Protein AF-A0A538BS92-F1 (afdb_monomer_lite)

pLDDT: mean 91.62, std 6.23, range [68.62, 98.0]

Secondary structure (DSSP, 8-state):
-GGGGEEEE--GGG-EEEEEEEEEETTTTEEEEEEEEE--EEESS---S---

Sequence (52 aa):
QFWGSLDAVAGPQAWVLSGLTNCGKGQPGQSAHVSHGAAPARFRDVQVGVRA

Radius of gyration: 15.21 Å; chains: 1; bounding box: 34×25×36 Å

Foldseek 3Di:
DFVVQWDDFDDPVQKDKDWDAFDWDDVVIDGHTDIDIGTDTDGPPDDDDDDD

Structure (mmCIF, N/CA/C/O backbone):
data_AF-A0A538BS92-F1
#
_entry.id   AF-A0A538BS92-F1
#
loop_
_atom_site.group_PDB
_atom_site.id
_atom_site.type_symbol
_atom_site.label_atom_id
_atom_site.label_alt_id
_atom_site.label_comp_id
_atom_site.label_asym_id
_atom_site.label_entity_id
_atom_site.label_seq_id
_atom_site.pdbx_PDB_ins_code
_atom_site.Cartn_x
_atom_site.Cartn_y
_atom_site.Cartn_z
_atom_site.occupancy
_atom_site.B_iso_or_equiv
_atom_site.auth_seq_id
_atom_site.auth_comp_id
_atom_site.auth_asym_id
_atom_site.auth_atom_id
_atom_site.pdbx_PDB_model_num
ATOM 1 N N . GLN A 1 1 ? -6.510 12.009 -1.974 1.00 87.44 1 GLN A N 1
ATOM 2 C CA . GLN A 1 1 ? -7.765 11.565 -1.330 1.00 87.44 1 GLN A CA 1
ATOM 3 C C . GLN A 1 1 ? -7.739 10.072 -1.030 1.00 87.44 1 GLN A C 1
ATOM 5 O O . GLN A 1 1 ? -7.803 9.756 0.141 1.00 87.44 1 GLN A O 1
ATOM 10 N N . PHE A 1 2 ? -7.520 9.181 -2.008 1.00 95.19 2 PHE A N 1
ATOM 11 C CA . PHE A 1 2 ? -7.446 7.724 -1.774 1.00 95.19 2 PHE A CA 1
ATOM 12 C C . PHE A 1 2 ? -6.52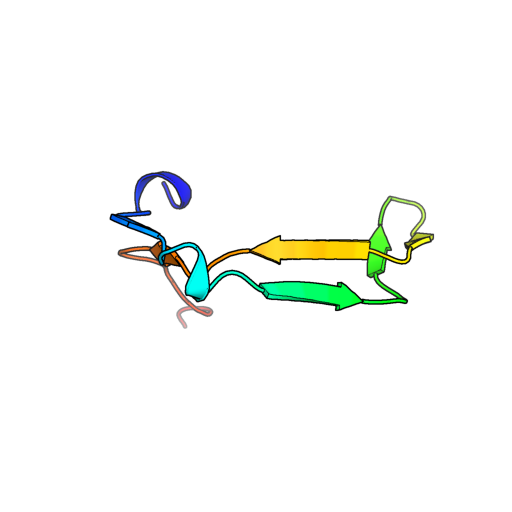5 7.309 -0.611 1.00 95.19 2 PHE A C 1
ATOM 14 O O . PHE A 1 2 ? -6.981 6.727 0.360 1.00 95.19 2 PHE A O 1
ATOM 21 N N . TRP A 1 3 ? -5.240 7.682 -0.645 1.00 95.62 3 TRP A N 1
ATOM 22 C CA . TRP A 1 3 ? -4.321 7.333 0.450 1.00 95.62 3 TRP A CA 1
ATOM 23 C C . TRP A 1 3 ? -4.716 7.936 1.802 1.00 95.62 3 TRP A C 1
ATOM 25 O O . TRP A 1 3 ? -4.410 7.363 2.837 1.00 95.62 3 TRP A O 1
ATOM 35 N N . GLY A 1 4 ? -5.421 9.070 1.792 1.00 96.19 4 GLY A N 1
ATOM 36 C CA . GLY A 1 4 ? -5.946 9.702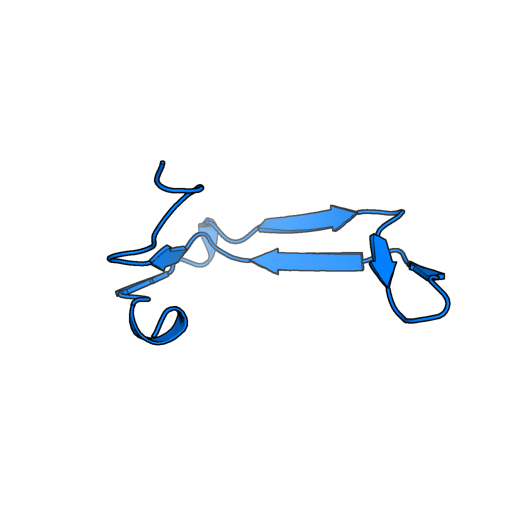 3.001 1.00 96.19 4 GLY A CA 1
ATOM 37 C C . GLY A 1 4 ? -7.216 9.044 3.548 1.00 96.19 4 GLY A C 1
ATOM 38 O O . GLY A 1 4 ? -7.606 9.377 4.658 1.00 96.19 4 GLY A O 1
ATOM 39 N N . SER A 1 5 ? -7.859 8.134 2.805 1.00 97.38 5 SER A N 1
ATOM 40 C CA . SER A 1 5 ? -9.022 7.371 3.279 1.00 97.38 5 SER A CA 1
ATOM 41 C C . SER A 1 5 ? -8.657 6.001 3.861 1.00 97.38 5 SER A C 1
ATOM 43 O O . SER A 1 5 ? -9.548 5.223 4.209 1.00 97.38 5 SER A O 1
ATOM 45 N N . LEU A 1 6 ? -7.359 5.699 3.976 1.00 97.81 6 LEU A N 1
ATOM 46 C CA . LEU A 1 6 ? -6.843 4.534 4.688 1.00 97.81 6 LEU A CA 1
ATOM 47 C C . LEU A 1 6 ? -7.084 4.693 6.194 1.00 97.81 6 LEU A C 1
ATOM 49 O O . LEU A 1 6 ? -6.498 5.575 6.817 1.00 97.81 6 LEU A O 1
ATOM 53 N N . ASP A 1 7 ? -7.905 3.820 6.778 1.00 97.88 7 ASP A N 1
ATOM 54 C CA . ASP A 1 7 ? -8.249 3.884 8.206 1.00 97.88 7 ASP A CA 1
ATOM 55 C C . ASP A 1 7 ? -7.818 2.645 9.007 1.00 97.88 7 ASP A C 1
ATOM 57 O O . ASP A 1 7 ? -7.845 2.672 10.237 1.00 97.88 7 ASP A O 1
ATOM 61 N N . ALA A 1 8 ? -7.396 1.568 8.335 1.00 98.00 8 ALA A N 1
ATOM 62 C CA . ALA A 1 8 ? -6.857 0.380 8.989 1.00 98.00 8 ALA A CA 1
ATOM 63 C C . ALA A 1 8 ? -5.897 -0.413 8.088 1.00 98.00 8 ALA A C 1
ATOM 65 O O . ALA A 1 8 ? -6.110 -0.546 6.882 1.00 98.00 8 ALA A O 1
ATOM 66 N N . VAL A 1 9 ? -4.884 -1.019 8.712 1.00 97.75 9 VAL A N 1
ATOM 67 C CA . VAL A 1 9 ? -3.967 -1.999 8.110 1.00 97.75 9 VAL A CA 1
ATOM 68 C C . VAL A 1 9 ? -3.971 -3.246 8.991 1.00 97.75 9 VAL A C 1
ATOM 70 O O . VAL A 1 9 ? -3.933 -3.137 10.217 1.00 97.75 9 VAL A O 1
ATOM 73 N N . ALA A 1 10 ? -4.061 -4.429 8.385 1.00 97.81 10 ALA A N 1
ATOM 74 C CA . ALA A 1 10 ? -4.043 -5.690 9.117 1.00 97.81 10 ALA A CA 1
ATOM 75 C C . ALA A 1 10 ? -2.679 -5.939 9.786 1.00 97.81 10 ALA A C 1
ATOM 77 O O . ALA A 1 10 ? -1.643 -5.454 9.331 1.00 97.81 10 ALA A O 1
ATOM 78 N N . GLY A 1 11 ? -2.690 -6.709 10.877 1.00 97.38 11 GLY A N 1
ATOM 79 C CA . GLY A 1 11 ? -1.477 -7.028 11.626 1.00 97.38 11 GLY A CA 1
ATOM 80 C C . GLY A 1 11 ? -0.471 -7.873 10.828 1.00 97.38 11 GLY A C 1
ATOM 81 O O . GLY A 1 11 ? -0.819 -8.433 9.783 1.00 97.38 11 GLY A O 1
ATOM 82 N N . PRO A 1 12 ? 0.767 -8.019 11.332 1.00 96.25 12 PRO A N 1
ATOM 83 C CA . PRO A 1 12 ? 1.855 -8.711 10.635 1.00 96.25 12 PRO A CA 1
ATOM 84 C C . PRO A 1 12 ? 1.514 -10.136 10.178 1.00 96.25 12 PRO A C 1
ATOM 86 O O . PRO A 1 12 ? 1.980 -10.577 9.134 1.00 96.25 12 PRO A O 1
ATOM 89 N N . GLN A 1 13 ? 0.654 -10.837 10.920 1.00 97.19 13 GLN A N 1
ATOM 90 C CA . GLN A 1 13 ? 0.193 -12.191 10.604 1.00 97.19 13 GLN A CA 1
ATOM 91 C C . GLN A 1 13 ? -0.598 -12.297 9.290 1.00 97.19 13 GLN A C 1
ATOM 93 O O . GLN A 1 13 ? -0.752 -13.392 8.761 1.00 97.19 13 GLN A O 1
ATOM 98 N N . ALA A 1 14 ? -1.130 -11.182 8.785 1.00 96.88 14 ALA A N 1
ATOM 99 C CA . ALA A 1 14 ? -1.888 -11.130 7.538 1.00 96.88 14 ALA A CA 1
ATOM 100 C C . ALA A 1 14 ? -1.036 -10.676 6.342 1.00 96.88 14 ALA A C 1
ATOM 102 O O . ALA A 1 14 ? -1.550 -10.577 5.229 1.00 96.88 14 ALA A O 1
ATOM 103 N N . TRP A 1 15 ? 0.243 -10.360 6.557 1.00 96.50 15 TRP A N 1
ATOM 104 C CA . TRP A 1 15 ? 1.140 -9.976 5.477 1.00 96.50 15 TRP A CA 1
ATOM 105 C C . TRP A 1 15 ? 1.470 -11.184 4.602 1.00 96.50 15 TRP A C 1
ATOM 107 O O . TRP A 1 15 ? 1.836 -12.248 5.103 1.00 96.50 15 TRP A O 1
ATOM 117 N N . VAL A 1 16 ? 1.375 -11.007 3.285 1.00 95.00 16 VAL A N 1
ATOM 118 C CA . VAL A 1 16 ? 1.707 -12.047 2.308 1.00 95.00 16 VAL A CA 1
ATOM 119 C C . VAL A 1 16 ? 2.569 -11.481 1.187 1.00 95.00 16 VAL A C 1
ATOM 121 O O . VAL A 1 16 ? 2.321 -10.380 0.689 1.00 95.00 16 VAL A O 1
ATOM 124 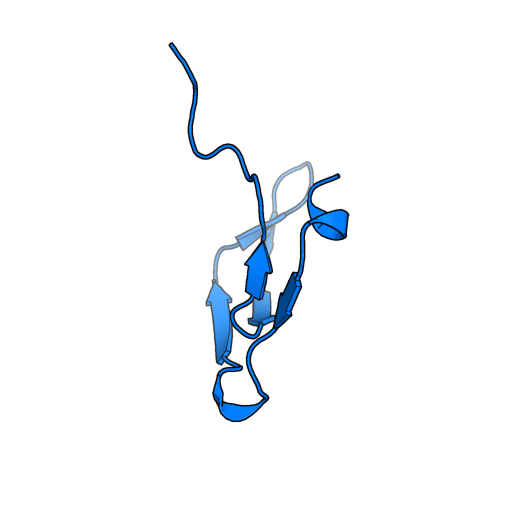N N . LEU A 1 17 ? 3.571 -12.251 0.758 1.00 93.12 17 LEU A N 1
ATOM 125 C CA . LEU A 1 17 ? 4.341 -11.959 -0.447 1.00 93.12 17 LEU A CA 1
ATOM 126 C C . LEU A 1 17 ? 3.542 -12.412 -1.671 1.00 93.12 17 LEU A C 1
ATOM 128 O O . LEU A 1 17 ? 3.268 -13.599 -1.825 1.00 93.12 17 LEU A O 1
ATOM 132 N N . SER A 1 18 ? 3.191 -11.476 -2.549 1.00 88.62 18 SER A N 1
ATOM 133 C CA . SER A 1 18 ? 2.559 -11.778 -3.837 1.00 88.62 18 SER A CA 1
ATOM 134 C C . SER A 1 18 ? 3.502 -11.396 -4.970 1.00 88.62 18 SER A C 1
ATOM 136 O O . SER A 1 18 ? 4.180 -10.375 -4.894 1.00 88.62 18 SER A O 1
ATOM 138 N N . GLY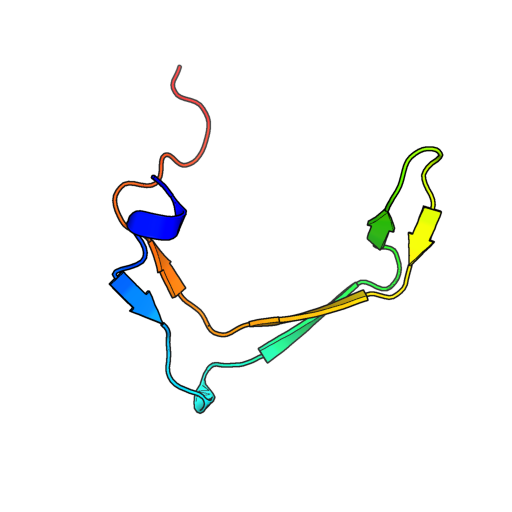 A 1 19 ? 3.566 -12.185 -6.038 1.00 87.50 19 GLY A N 1
ATOM 139 C CA . GLY A 1 19 ? 4.464 -11.892 -7.151 1.00 87.50 19 GLY A CA 1
ATOM 140 C C . GLY A 1 19 ? 3.990 -12.460 -8.475 1.00 87.50 19 GLY A C 1
ATOM 141 O O . GLY A 1 19 ? 3.185 -13.386 -8.515 1.00 87.50 19 GLY A O 1
ATOM 142 N N . LEU A 1 20 ? 4.502 -11.872 -9.555 1.00 87.19 20 LEU A N 1
ATOM 143 C CA . LEU A 1 20 ? 4.257 -12.289 -10.931 1.00 87.19 20 LEU A CA 1
ATOM 144 C C . LEU A 1 20 ? 5.586 -12.354 -11.682 1.00 87.19 20 LEU A C 1
ATOM 146 O O . LEU A 1 20 ? 6.445 -11.480 -11.539 1.00 87.19 20 LEU A O 1
ATOM 150 N N . THR A 1 21 ? 5.741 -13.389 -12.503 1.00 85.75 21 THR A N 1
ATOM 151 C CA . THR A 1 21 ? 6.967 -13.643 -13.275 1.00 85.75 21 THR A CA 1
ATOM 152 C C . THR A 1 21 ? 7.051 -12.830 -14.564 1.00 85.75 21 THR A C 1
ATOM 154 O O . THR A 1 21 ? 8.113 -12.702 -15.161 1.00 85.75 21 THR A O 1
ATOM 157 N N . ASN A 1 22 ? 5.931 -12.256 -14.992 1.00 89.69 22 ASN A N 1
ATOM 158 C CA . ASN A 1 22 ? 5.756 -11.633 -16.298 1.00 89.69 22 ASN A CA 1
ATOM 159 C C . ASN A 1 22 ? 5.296 -10.171 -16.200 1.00 89.69 22 ASN A C 1
ATOM 161 O O . ASN A 1 22 ? 4.636 -9.666 -17.108 1.00 89.69 22 ASN A O 1
ATOM 165 N N . CYS A 1 23 ? 5.587 -9.480 -15.097 1.00 87.69 23 CYS A N 1
ATOM 166 C CA . CYS A 1 23 ? 5.045 -8.147 -14.882 1.00 87.69 23 CYS A CA 1
ATOM 167 C C . CYS A 1 23 ? 5.624 -7.143 -15.888 1.00 87.69 23 CYS A C 1
ATOM 169 O O . CYS A 1 23 ? 6.838 -6.954 -15.952 1.00 87.69 23 CYS A O 1
ATOM 171 N N . GLY A 1 24 ? 4.747 -6.482 -16.648 1.00 89.06 24 GLY A N 1
ATOM 172 C CA . GLY A 1 24 ? 5.118 -5.419 -17.580 1.00 89.06 24 GLY A CA 1
ATOM 173 C C . GLY A 1 24 ? 5.543 -4.134 -16.862 1.00 89.06 24 GLY A C 1
ATOM 174 O O . GLY A 1 24 ? 4.914 -3.711 -15.887 1.00 89.06 24 GLY A O 1
ATOM 175 N N . LYS A 1 25 ? 6.619 -3.506 -17.337 1.00 87.19 25 LYS A N 1
ATOM 176 C CA . LYS A 1 25 ? 7.188 -2.249 -16.831 1.00 87.19 25 LYS A CA 1
ATOM 177 C C . LYS A 1 25 ? 7.723 -1.404 -17.996 1.00 87.19 25 LYS A C 1
ATOM 179 O O . LYS A 1 25 ? 8.169 -1.952 -18.996 1.00 87.19 25 LYS A O 1
ATOM 184 N N . GLY A 1 26 ? 7.756 -0.082 -17.822 1.00 85.25 26 GLY A N 1
ATOM 185 C CA . GLY A 1 26 ? 8.460 0.844 -18.720 1.00 85.25 26 GLY A CA 1
ATOM 186 C C . GLY A 1 26 ? 7.768 1.157 -20.054 1.00 85.25 26 GLY A C 1
ATOM 187 O O . GLY A 1 26 ? 6.684 0.659 -20.351 1.00 85.25 26 GLY A O 1
ATOM 188 N N . GLN A 1 27 ? 8.421 2.027 -20.833 1.00 86.62 27 GLN A N 1
ATOM 189 C CA . GLN A 1 27 ? 8.084 2.375 -22.216 1.00 86.62 27 GLN A CA 1
ATOM 190 C C . GLN A 1 27 ? 9.400 2.648 -22.988 1.00 86.62 27 GLN A C 1
ATOM 192 O O . GLN A 1 27 ? 10.038 3.662 -22.696 1.00 86.62 27 GLN A O 1
ATOM 197 N N . PRO A 1 28 ? 9.847 1.775 -23.923 1.00 88.88 28 PRO A N 1
ATOM 198 C CA . PRO A 1 28 ? 9.175 0.567 -24.418 1.00 88.88 28 PRO A CA 1
ATOM 199 C C . PRO A 1 28 ? 8.996 -0.509 -23.340 1.00 88.88 28 PRO A C 1
ATOM 201 O O . PRO A 1 28 ? 9.769 -0.580 -22.384 1.00 88.88 28 PRO A O 1
ATOM 204 N N . GLY A 1 29 ? 7.938 -1.312 -23.482 1.00 93.12 29 GLY A N 1
ATOM 205 C CA . GLY A 1 29 ? 7.532 -2.302 -22.484 1.00 93.12 29 GLY A CA 1
ATOM 206 C C . GLY A 1 29 ? 8.557 -3.422 -22.292 1.00 93.12 29 GLY A C 1
ATOM 207 O O . GLY A 1 29 ? 9.070 -3.985 -23.256 1.00 93.12 29 GLY A O 1
ATOM 208 N N . GLN A 1 30 ? 8.827 -3.758 -21.034 1.00 90.69 30 GLN A N 1
ATOM 209 C CA . GLN A 1 30 ? 9.744 -4.814 -20.607 1.00 90.69 30 GLN A CA 1
ATOM 210 C C . GLN A 1 30 ? 9.054 -5.728 -19.593 1.00 90.69 30 GLN A C 1
ATOM 212 O O . GLN A 1 30 ? 8.211 -5.274 -18.817 1.00 90.69 30 GLN A O 1
ATOM 217 N N . SER A 1 31 ? 9.423 -7.008 -19.574 1.00 91.31 31 SER A N 1
ATOM 218 C CA . SER A 1 31 ? 8.934 -7.977 -18.588 1.00 91.31 31 SER A CA 1
ATOM 219 C C . SER A 1 31 ? 9.927 -8.141 -17.445 1.00 91.31 31 SER A C 1
ATOM 221 O O . SER A 1 31 ? 11.131 -8.240 -17.673 1.00 91.31 31 SER A O 1
ATOM 223 N N . ALA A 1 32 ? 9.419 -8.215 -16.218 1.00 85.31 32 ALA A N 1
ATOM 224 C CA . ALA A 1 32 ? 10.226 -8.442 -15.030 1.00 85.31 32 ALA A CA 1
ATOM 225 C C . ALA A 1 32 ? 9.549 -9.416 -14.061 1.00 85.31 32 ALA A C 1
ATOM 227 O O . ALA A 1 32 ? 8.329 -9.394 -13.870 1.00 85.31 32 ALA A O 1
ATOM 228 N N . HIS A 1 33 ? 10.381 -10.209 -13.385 1.00 86.88 33 HIS A N 1
ATOM 229 C CA . HIS A 1 33 ? 9.994 -10.902 -12.166 1.00 86.88 33 HIS A CA 1
ATOM 230 C C . HIS A 1 33 ? 9.860 -9.867 -11.054 1.00 86.88 33 HIS A C 1
ATOM 232 O O . HIS A 1 33 ? 10.843 -9.223 -10.686 1.00 86.88 33 HIS A O 1
ATOM 238 N N . VAL A 1 34 ? 8.649 -9.684 -10.531 1.00 82.75 34 VAL A N 1
ATOM 239 C CA . VAL A 1 34 ? 8.418 -8.742 -9.436 1.00 82.75 34 VAL A CA 1
ATOM 240 C C . VAL A 1 34 ? 7.550 -9.372 -8.362 1.00 82.75 34 VAL A C 1
ATOM 242 O O . VAL A 1 34 ? 6.539 -10.016 -8.647 1.00 82.75 34 VAL A O 1
ATOM 245 N N . SER A 1 35 ? 7.934 -9.142 -7.115 1.00 87.69 35 SER A N 1
ATOM 246 C CA . SER A 1 35 ? 7.148 -9.487 -5.939 1.00 87.69 35 SER A CA 1
ATOM 247 C C . SER A 1 35 ? 6.928 -8.250 -5.082 1.00 87.69 35 SER A C 1
ATOM 249 O O . SER A 1 35 ? 7.855 -7.469 -4.877 1.00 87.69 35 SER A O 1
ATOM 251 N N . HIS A 1 36 ? 5.719 -8.099 -4.552 1.00 87.69 36 HIS A N 1
ATOM 252 C CA . HIS A 1 36 ? 5.361 -7.078 -3.579 1.00 87.69 36 HIS A CA 1
ATOM 253 C C . HIS A 1 36 ? 4.641 -7.760 -2.424 1.00 87.69 36 HIS A C 1
ATOM 255 O O . HIS A 1 36 ? 3.638 -8.451 -2.613 1.00 87.69 36 HIS A O 1
ATOM 261 N N . GLY A 1 37 ? 5.171 -7.579 -1.224 1.00 91.81 37 GLY A N 1
ATOM 262 C CA . GLY A 1 37 ? 4.488 -8.019 -0.026 1.00 91.81 37 GLY A CA 1
ATOM 263 C C . GLY A 1 37 ? 3.593 -6.924 0.517 1.00 91.81 37 GLY A C 1
ATOM 264 O O . GLY A 1 37 ? 4.022 -5.774 0.621 1.00 91.81 37 GLY A O 1
ATOM 265 N N . ALA A 1 38 ? 2.366 -7.278 0.874 1.00 94.31 38 ALA A N 1
ATOM 266 C CA . ALA A 1 38 ? 1.423 -6.346 1.469 1.00 94.31 38 ALA A CA 1
ATOM 267 C C . ALA A 1 38 ? 0.541 -7.058 2.493 1.00 94.31 38 ALA A C 1
ATOM 269 O O . ALA A 1 38 ? 0.202 -8.232 2.343 1.00 94.31 38 ALA A O 1
ATOM 270 N N . ALA A 1 39 ? 0.155 -6.319 3.528 1.00 96.75 39 ALA A N 1
ATOM 271 C CA . ALA A 1 39 ? -0.950 -6.704 4.388 1.00 96.75 39 ALA A CA 1
ATOM 272 C C . ALA A 1 39 ? -2.257 -6.130 3.814 1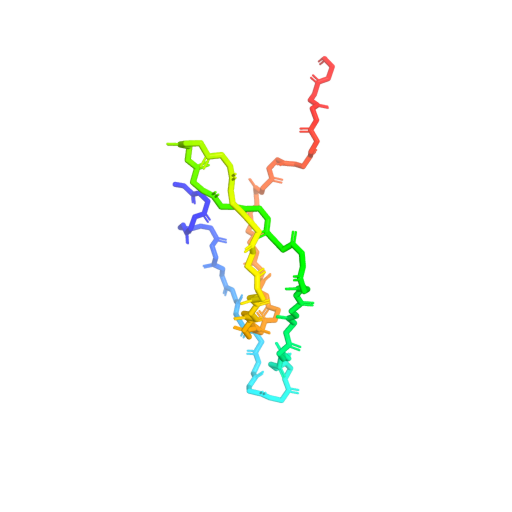.00 96.75 39 ALA A C 1
ATOM 274 O O . ALA A 1 3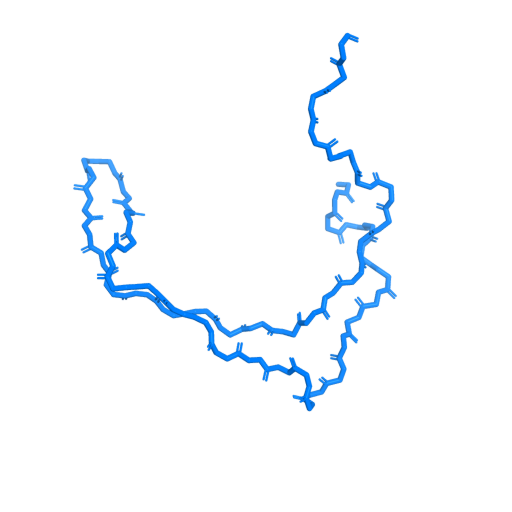9 ? -2.233 -5.052 3.207 1.00 96.75 39 ALA A O 1
ATOM 275 N N . PRO A 1 40 ? -3.402 -6.800 4.016 1.00 96.75 40 PRO A N 1
ATOM 276 C CA . PRO A 1 40 ? -4.703 -6.219 3.725 1.00 96.75 40 PRO A CA 1
ATOM 277 C C . PRO A 1 40 ? -4.877 -4.857 4.407 1.00 96.75 40 PRO A C 1
ATOM 279 O O . PRO A 1 40 ? -4.499 -4.670 5.565 1.00 96.75 40 PRO A O 1
ATOM 282 N N . ALA A 1 41 ? -5.480 -3.915 3.692 1.00 97.25 41 ALA A N 1
ATOM 283 C CA . ALA A 1 41 ? -5.728 -2.558 4.157 1.00 97.25 41 ALA A CA 1
ATOM 284 C C . ALA A 1 41 ? -7.167 -2.148 3.831 1.00 97.25 41 ALA A C 1
ATOM 286 O O . ALA A 1 41 ? -7.714 -2.545 2.798 1.00 97.25 41 ALA A O 1
ATOM 287 N N . ARG A 1 42 ? -7.787 -1.358 4.712 1.00 97.56 42 ARG A N 1
ATOM 288 C CA . ARG A 1 42 ? -9.148 -0.848 4.528 1.00 97.56 42 ARG A CA 1
ATOM 289 C C . ARG A 1 42 ? -9.103 0.616 4.114 1.00 97.56 42 ARG A C 1
ATOM 291 O O . ARG A 1 42 ? -8.604 1.463 4.846 1.00 97.56 42 ARG A O 1
ATOM 298 N N . PHE A 1 43 ? -9.678 0.898 2.952 1.00 98.00 43 PHE A N 1
ATOM 299 C CA . PHE A 1 43 ? -9.859 2.248 2.433 1.00 98.00 43 PHE A CA 1
ATOM 300 C C . PHE A 1 43 ? -11.346 2.594 2.442 1.00 98.00 43 PHE A C 1
ATOM 302 O O . PHE A 1 43 ? -12.184 1.773 2.057 1.00 98.00 43 PHE A O 1
ATOM 309 N N . ARG A 1 44 ? -11.681 3.801 2.893 1.00 97.12 44 ARG A N 1
ATOM 310 C CA . ARG A 1 44 ? -13.056 4.312 2.939 1.00 97.12 44 ARG A CA 1
ATOM 311 C C . ARG A 1 44 ? -13.389 5.087 1.667 1.00 97.12 44 ARG A C 1
ATOM 313 O O . ARG A 1 44 ? -12.499 5.648 1.028 1.00 97.12 44 ARG A O 1
ATOM 320 N N . ASP A 1 45 ? -14.672 5.086 1.310 1.00 94.94 45 ASP A N 1
ATOM 321 C CA . ASP A 1 45 ? -15.246 5.936 0.257 1.00 94.94 45 ASP A CA 1
ATOM 322 C C . ASP A 1 45 ? -14.540 5.823 -1.108 1.00 94.94 45 ASP A C 1
ATOM 324 O O . ASP A 1 45 ? -14.398 6.790 -1.856 1.00 94.94 45 ASP A O 1
ATOM 328 N N . VAL A 1 46 ? -14.087 4.611 -1.445 1.00 94.00 46 VAL A N 1
ATOM 329 C CA . VAL A 1 46 ? -13.451 4.303 -2.729 1.00 94.00 46 VAL A CA 1
ATOM 330 C C . VAL A 1 46 ? -14.529 4.009 -3.767 1.00 94.00 46 VAL A C 1
ATOM 332 O O . VAL A 1 46 ? -15.307 3.067 -3.614 1.00 94.00 46 VAL A O 1
ATOM 335 N N . GLN A 1 47 ? -14.561 4.779 -4.855 1.00 92.75 47 GLN A N 1
ATOM 336 C CA . GLN A 1 47 ? -15.359 4.411 -6.021 1.00 92.75 47 GLN A CA 1
ATOM 337 C C . GLN A 1 47 ? -14.758 3.162 -6.673 1.00 92.75 47 GLN A C 1
ATOM 339 O O . GLN A 1 47 ? -13.601 3.166 -7.090 1.00 92.75 47 GLN A O 1
ATOM 344 N N . VAL A 1 48 ? -15.563 2.109 -6.798 1.00 92.75 48 VAL A N 1
ATOM 345 C CA . VAL A 1 48 ? -15.188 0.870 -7.483 1.00 92.75 48 VAL A CA 1
ATOM 346 C C . VAL A 1 48 ? -16.004 0.749 -8.764 1.00 92.75 48 VAL A C 1
ATOM 348 O O . VAL A 1 48 ? -17.227 0.868 -8.736 1.00 92.75 48 VAL A O 1
ATOM 351 N N . GLY A 1 49 ? -15.319 0.513 -9.884 1.00 91.06 49 GLY A N 1
ATOM 352 C CA . GLY A 1 49 ? -15.936 0.442 -11.207 1.00 91.06 49 GLY A CA 1
ATOM 353 C C . GLY A 1 49 ? -16.303 1.810 -11.792 1.00 91.06 49 GLY A C 1
ATOM 354 O O . GLY A 1 49 ? -15.941 2.872 -11.276 1.00 91.06 49 GLY A O 1
ATOM 355 N N . VAL A 1 50 ? -17.015 1.772 -12.913 1.00 87.38 50 VAL A N 1
ATOM 356 C CA . VAL A 1 50 ? -17.543 2.960 -13.592 1.00 87.38 50 VAL A CA 1
ATOM 357 C C . VAL A 1 50 ? -19.011 3.155 -13.225 1.00 87.38 50 VAL A C 1
ATOM 359 O O . VAL A 1 50 ? -19.770 2.191 -13.152 1.00 87.38 50 VAL A O 1
ATOM 362 N N . ARG A 1 51 ? -19.404 4.406 -12.968 1.00 70.69 51 ARG A N 1
ATOM 363 C CA . ARG A 1 51 ? -20.816 4.791 -12.871 1.00 70.69 51 ARG A CA 1
ATOM 364 C C . ARG A 1 51 ? -21.335 5.011 -14.293 1.00 70.69 51 ARG A C 1
ATOM 366 O O . ARG A 1 51 ? -20.620 5.619 -15.087 1.00 70.69 51 ARG A O 1
ATOM 373 N N . ALA A 1 52 ? -22.508 4.457 -14.596 1.00 68.62 52 ALA A N 1
ATOM 374 C CA . ALA A 1 52 ? -23.229 4.729 -15.838 1.00 68.62 52 ALA A CA 1
ATOM 375 C C . ALA A 1 52 ? -23.667 6.197 -15.909 1.00 68.62 52 ALA A C 1
ATOM 377 O O . ALA A 1 52 ? -23.897 6.785 -14.824 1.00 68.62 52 ALA A O 1
#